Protein AF-A0AAN9TFK7-F1 (afdb_monomer_lite)

Radius of gyration: 12.95 Å; chains: 1; bounding box: 50×18×21 Å

Foldseek 3Di:
DDPDPDPFAEAEEEEFAPCLDDPSLVVLQVNLLGYHLNHEYEYEDADQVSLVVSVVSSCVNRVSYHYHYDHPD

Structure (mmCIF, N/CA/C/O backbone):
data_AF-A0AAN9TFK7-F1
#
_entry.id   AF-A0AAN9TFK7-F1
#
loop_
_atom_site.group_PDB
_atom_site.id
_atom_site.type_symbol
_atom_site.label_atom_id
_atom_site.label_alt_id
_atom_site.label_comp_id
_atom_site.label_asym_id
_atom_site.label_entity_id
_atom_site.label_seq_id
_atom_site.pdbx_PDB_ins_code
_atom_site.Cartn_x
_atom_site.Cartn_y
_atom_site.Cartn_z
_atom_site.occupancy
_atom_site.B_iso_or_equiv
_atom_site.auth_seq_id
_atom_site.auth_comp_id
_atom_site.auth_asym_id
_atom_site.auth_atom_id
_atom_site.pdbx_PDB_model_num
ATOM 1 N N . MET A 1 1 ? -35.651 -3.642 -8.114 1.00 46.91 1 MET A N 1
ATOM 2 C CA . MET A 1 1 ? -34.511 -2.800 -8.534 1.00 46.91 1 MET A CA 1
ATOM 3 C C . MET A 1 1 ? -33.265 -3.378 -7.887 1.00 46.91 1 MET A C 1
ATOM 5 O O . MET A 1 1 ? -33.244 -3.464 -6.669 1.00 46.91 1 MET A O 1
ATOM 9 N N . ALA A 1 2 ? -32.298 -3.872 -8.664 1.00 51.75 2 ALA A N 1
ATOM 10 C CA . ALA A 1 2 ? -31.051 -4.393 -8.106 1.00 51.75 2 ALA A CA 1
ATOM 11 C C . ALA A 1 2 ? -30.166 -3.206 -7.707 1.00 51.75 2 ALA A C 1
ATOM 13 O O . ALA A 1 2 ? -29.682 -2.475 -8.566 1.00 51.75 2 ALA A O 1
ATOM 14 N N . THR A 1 3 ? -30.001 -2.976 -6.409 1.00 60.59 3 THR A N 1
ATOM 15 C CA . THR A 1 3 ? -29.006 -2.042 -5.886 1.00 60.59 3 THR A CA 1
ATOM 16 C C . THR A 1 3 ? -27.636 -2.691 -6.040 1.00 60.59 3 THR A C 1
ATOM 18 O O . THR A 1 3 ? -27.211 -3.492 -5.211 1.00 60.59 3 THR A O 1
ATOM 21 N N . THR A 1 4 ? -26.948 -2.400 -7.143 1.00 68.31 4 THR A N 1
ATOM 22 C CA . THR A 1 4 ? -25.557 -2.814 -7.333 1.00 68.31 4 THR A CA 1
ATOM 23 C C . THR A 1 4 ? -24.744 -2.202 -6.200 1.00 68.31 4 THR A C 1
ATOM 25 O O . THR A 1 4 ? -24.681 -0.979 -6.073 1.00 68.31 4 THR A O 1
ATOM 28 N N . ALA A 1 5 ? -24.166 -3.036 -5.336 1.00 68.69 5 ALA A N 1
ATOM 29 C CA . ALA A 1 5 ? -23.320 -2.543 -4.258 1.00 68.69 5 ALA A CA 1
ATOM 30 C C . ALA A 1 5 ? -22.213 -1.629 -4.842 1.00 68.69 5 ALA A C 1
ATOM 32 O O . ALA A 1 5 ? -21.699 -1.923 -5.928 1.00 68.69 5 ALA A O 1
ATOM 33 N N . PRO A 1 6 ? -21.817 -0.541 -4.157 1.00 80.69 6 PRO A N 1
ATOM 34 C CA . PRO A 1 6 ? -20.784 0.377 -4.648 1.00 80.69 6 PRO A CA 1
ATOM 35 C C . PRO A 1 6 ? -19.468 -0.374 -4.865 1.00 80.69 6 PRO A C 1
ATOM 37 O O . PRO A 1 6 ? -19.159 -1.261 -4.078 1.00 80.69 6 PR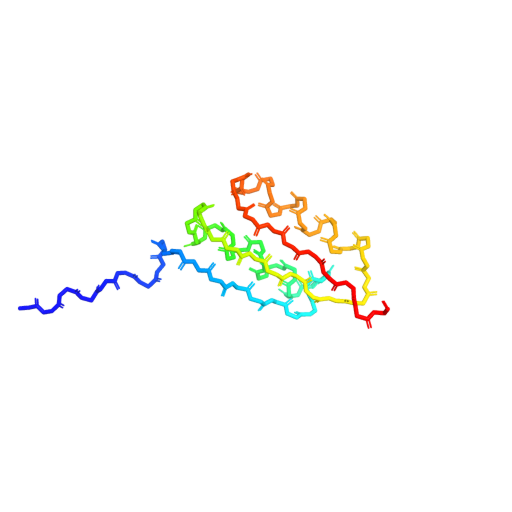O A O 1
ATOM 40 N N . PHE A 1 7 ? -18.725 -0.094 -5.941 1.00 84.12 7 PHE A N 1
ATOM 41 C CA . PHE A 1 7 ? -17.477 -0.812 -6.257 1.00 84.12 7 PHE A CA 1
ATOM 42 C C . PHE A 1 7 ? -16.388 -0.571 -5.196 1.00 84.12 7 PHE A C 1
ATOM 44 O O . PHE A 1 7 ? -15.725 -1.511 -4.767 1.00 84.12 7 PHE A O 1
ATOM 51 N N . TRP A 1 8 ? -16.258 0.680 -4.748 1.00 88.75 8 TRP A N 1
ATOM 52 C CA . TRP A 1 8 ? -15.325 1.119 -3.705 1.00 88.75 8 TRP A CA 1
ATOM 53 C C . TRP A 1 8 ? -15.876 0.904 -2.293 1.00 88.75 8 TRP A C 1
ATOM 55 O O . TRP A 1 8 ? -17.040 0.536 -2.123 1.00 88.75 8 TRP A O 1
ATOM 65 N N . ASN A 1 9 ? -15.048 1.192 -1.282 1.00 86.69 9 ASN A N 1
ATOM 66 C CA . ASN A 1 9 ? -15.390 1.044 0.132 1.00 86.69 9 ASN A CA 1
ATOM 67 C C . ASN A 1 9 ? -15.786 -0.400 0.492 1.00 86.69 9 ASN A C 1
ATOM 69 O O . ASN A 1 9 ? -16.787 -0.654 1.163 1.00 86.69 9 ASN A O 1
ATOM 73 N N . ARG A 1 10 ? -14.980 -1.353 0.018 1.00 89.19 10 ARG A N 1
ATOM 74 C CA . ARG A 1 10 ? -15.084 -2.776 0.343 1.00 89.19 10 ARG A CA 1
ATOM 75 C C . ARG A 1 10 ? -13.752 -3.303 0.846 1.00 89.19 10 ARG A C 1
ATOM 77 O O . ARG A 1 10 ? -12.699 -2.847 0.389 1.00 89.19 10 ARG A O 1
ATOM 84 N N . SER A 1 11 ? -13.839 -4.327 1.689 1.00 94.00 11 SER A N 1
ATOM 85 C CA . SER A 1 11 ? -12.690 -5.137 2.078 1.00 94.00 11 SER A CA 1
ATOM 86 C C . SER A 1 11 ? -12.049 -5.718 0.825 1.00 94.00 11 SER A C 1
ATOM 88 O O . SER A 1 11 ? -12.709 -6.401 0.038 1.00 94.00 11 SER A O 1
ATOM 90 N N . THR A 1 12 ? -10.790 -5.365 0.593 1.00 95.88 12 THR A N 1
ATOM 91 C CA . THR A 1 12 ? -10.085 -5.647 -0.655 1.00 95.88 12 THR A CA 1
ATOM 92 C C . THR A 1 12 ? -8.731 -6.267 -0.355 1.00 95.88 12 THR A C 1
ATOM 94 O O . THR A 1 12 ? -7.980 -5.785 0.489 1.00 95.88 12 THR A O 1
ATOM 97 N N . PHE A 1 13 ? -8.391 -7.317 -1.096 1.00 97.38 13 PHE A N 1
ATOM 98 C CA . PHE A 1 13 ? -7.030 -7.829 -1.166 1.00 97.38 13 PHE A CA 1
ATOM 99 C C . PHE A 1 13 ? -6.380 -7.305 -2.449 1.00 97.38 13 PHE A C 1
ATOM 101 O O . PHE A 1 13 ? -6.796 -7.670 -3.549 1.00 97.38 13 PHE A O 1
ATOM 108 N N . LEU A 1 14 ? -5.395 -6.418 -2.319 1.00 96.94 14 LEU A N 1
ATOM 109 C CA . LEU A 1 14 ? -4.774 -5.718 -3.442 1.00 96.94 14 LEU A CA 1
ATOM 110 C C . LEU A 1 14 ? -3.295 -6.085 -3.554 1.00 96.94 14 LEU A C 1
ATOM 112 O O . LEU A 1 14 ? -2.514 -5.810 -2.649 1.00 96.94 14 LEU A O 1
ATOM 116 N N . VAL A 1 15 ? -2.895 -6.661 -4.688 1.00 98.12 15 VAL A N 1
ATOM 117 C CA . VAL A 1 15 ? -1.489 -6.957 -4.999 1.00 98.12 15 VAL A CA 1
ATOM 118 C C . VAL A 1 15 ? -0.997 -5.983 -6.056 1.00 98.12 15 VAL A C 1
ATOM 120 O O . VAL A 1 15 ? -1.614 -5.849 -7.111 1.00 98.12 15 VAL A O 1
ATOM 123 N N . ILE A 1 16 ? 0.126 -5.320 -5.787 1.00 97.69 16 ILE A N 1
ATOM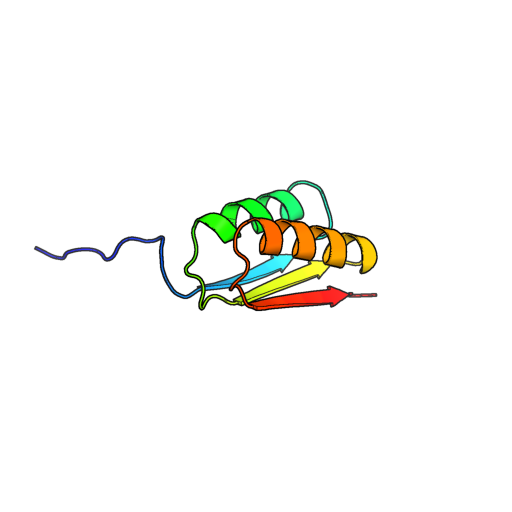 124 C CA . ILE A 1 16 ? 0.689 -4.308 -6.681 1.00 97.69 16 ILE A CA 1
ATOM 125 C C . ILE A 1 16 ? 2.132 -4.667 -6.995 1.00 97.69 16 ILE A C 1
ATOM 127 O O . ILE A 1 16 ? 2.997 -4.692 -6.117 1.00 97.69 16 ILE A O 1
ATOM 131 N N . THR A 1 17 ? 2.391 -4.927 -8.271 1.00 97.38 17 THR A N 1
ATOM 132 C CA . THR A 1 17 ? 3.736 -5.126 -8.812 1.00 97.38 17 THR A CA 1
ATOM 133 C C . THR A 1 17 ? 4.391 -3.793 -9.149 1.00 97.38 17 THR A C 1
ATOM 135 O O . THR A 1 17 ? 3.714 -2.799 -9.405 1.00 97.38 17 THR A O 1
ATOM 138 N N . ASP A 1 18 ? 5.724 -3.766 -9.145 1.00 97.19 18 ASP A N 1
ATOM 139 C CA . ASP A 1 18 ? 6.521 -2.545 -9.315 1.00 97.19 18 ASP A CA 1
ATOM 140 C C . ASP A 1 18 ? 6.109 -1.407 -8.355 1.00 97.19 18 ASP A C 1
ATOM 142 O O . ASP A 1 18 ? 6.296 -0.222 -8.636 1.00 97.19 18 ASP A O 1
ATOM 146 N N . ALA A 1 19 ? 5.623 -1.763 -7.160 1.00 98.12 19 ALA A N 1
ATOM 147 C CA . ALA A 1 19 ? 5.084 -0.821 -6.175 1.00 98.12 19 ALA A CA 1
ATOM 148 C C . ALA A 1 19 ? 6.137 0.117 -5.556 1.00 98.12 19 ALA A C 1
ATOM 150 O O . ALA A 1 19 ? 5.794 1.075 -4.880 1.00 98.12 19 ALA A O 1
ATOM 151 N N . SER A 1 20 ? 7.428 -0.132 -5.788 1.00 97.69 20 SER A N 1
ATOM 152 C CA . SER A 1 20 ? 8.521 0.654 -5.196 1.00 97.69 20 SER A CA 1
ATOM 153 C C . SER A 1 20 ? 8.631 2.102 -5.694 1.00 97.69 20 SER A C 1
ATOM 155 O O . SER A 1 20 ? 9.301 2.910 -5.059 1.00 97.69 20 SER A O 1
ATOM 157 N N . ARG A 1 21 ? 8.081 2.448 -6.865 1.00 97.31 21 ARG A N 1
ATOM 158 C CA . ARG A 1 21 ? 8.241 3.790 -7.461 1.00 97.31 21 ARG A CA 1
ATOM 159 C C . ARG A 1 21 ? 7.224 4.061 -8.567 1.00 97.31 21 ARG A C 1
ATOM 161 O O . ARG A 1 21 ? 6.501 3.165 -8.991 1.00 97.31 21 ARG A O 1
ATOM 168 N N . GLY A 1 22 ? 7.222 5.296 -9.070 1.00 97.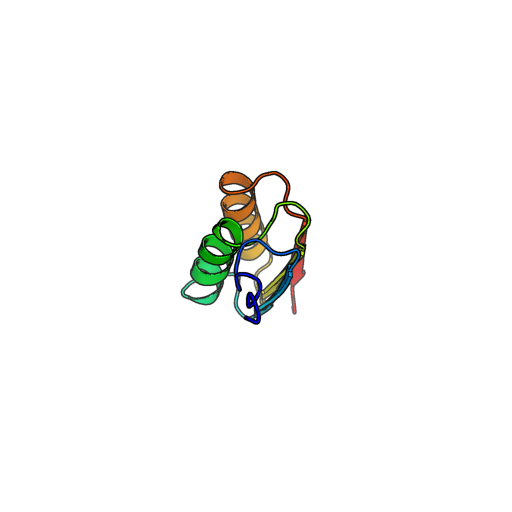06 22 GLY A N 1
ATOM 169 C CA . GLY A 1 22 ? 6.482 5.679 -10.272 1.00 97.06 22 GLY A CA 1
ATOM 170 C C . GLY A 1 22 ? 4.985 5.390 -10.165 1.00 97.06 22 GLY A C 1
ATOM 171 O O . GLY A 1 22 ? 4.352 5.737 -9.169 1.00 97.06 22 GLY A O 1
ATOM 172 N N . ILE A 1 23 ? 4.424 4.764 -11.202 1.00 97.38 23 ILE A N 1
ATOM 173 C CA . ILE A 1 23 ? 2.984 4.495 -11.301 1.00 97.38 23 ILE A CA 1
ATOM 174 C C . ILE A 1 23 ? 2.540 3.468 -10.258 1.00 97.38 23 ILE A C 1
ATOM 176 O O . ILE A 1 23 ? 1.556 3.717 -9.575 1.00 97.38 23 ILE A O 1
ATOM 180 N N . GLY A 1 24 ? 3.274 2.364 -10.079 1.00 97.62 24 GLY A N 1
ATOM 181 C CA . GLY A 1 24 ? 2.914 1.328 -9.103 1.00 97.62 24 GLY A CA 1
ATOM 182 C C . GLY A 1 24 ? 2.812 1.885 -7.682 1.00 97.62 24 GLY A C 1
ATOM 183 O O . GLY A 1 24 ? 1.825 1.644 -6.991 1.00 97.62 24 GLY A O 1
ATOM 184 N N . LYS A 1 25 ? 3.779 2.723 -7.283 1.00 98.19 25 LYS A N 1
ATOM 185 C CA . LYS A 1 25 ? 3.738 3.450 -6.005 1.00 98.19 25 LYS A CA 1
ATOM 186 C C . LYS A 1 25 ? 2.506 4.352 -5.892 1.00 98.19 25 LYS A C 1
ATOM 188 O O . LYS A 1 25 ? 1.768 4.268 -4.916 1.00 98.19 25 LYS A O 1
ATOM 193 N N . ASN A 1 26 ? 2.280 5.211 -6.887 1.00 98.12 26 ASN A N 1
ATOM 194 C CA . ASN A 1 26 ? 1.158 6.153 -6.862 1.00 98.12 26 ASN A CA 1
ATOM 195 C C . ASN A 1 26 ? -0.200 5.444 -6.863 1.00 98.12 26 ASN A C 1
ATOM 197 O O . ASN A 1 26 ? -1.116 5.890 -6.178 1.00 98.12 26 ASN A O 1
ATOM 201 N N . LEU A 1 27 ? -0.328 4.330 -7.587 1.00 97.69 27 LEU A N 1
ATOM 202 C CA . LEU A 1 27 ? -1.522 3.492 -7.543 1.00 97.69 27 LEU A CA 1
ATOM 203 C C . LEU A 1 27 ? -1.738 2.943 -6.134 1.00 97.69 27 LEU A C 1
ATOM 205 O O . LEU A 1 27 ? -2.835 3.076 -5.609 1.00 97.69 27 LEU A O 1
ATOM 209 N N . ALA A 1 28 ? -0.704 2.405 -5.486 1.00 97.88 28 ALA A N 1
ATOM 210 C CA . ALA A 1 28 ? -0.829 1.877 -4.128 1.00 97.88 28 ALA A CA 1
ATOM 211 C C . ALA A 1 28 ? -1.350 2.918 -3.128 1.00 97.88 28 ALA A C 1
ATOM 213 O O . ALA A 1 28 ? -2.239 2.621 -2.330 1.00 97.88 28 ALA A O 1
ATOM 214 N N . ILE A 1 29 ? -0.845 4.149 -3.221 1.00 97.94 29 ILE A N 1
ATOM 215 C CA . ILE A 1 29 ? -1.266 5.264 -2.367 1.00 97.94 29 ILE A CA 1
ATOM 216 C C . ILE A 1 29 ? -2.692 5.714 -2.700 1.00 97.94 29 ILE A C 1
ATOM 218 O O . ILE A 1 29 ? -3.485 5.936 -1.798 1.00 97.94 29 ILE A O 1
ATOM 222 N N . GLN A 1 30 ? -3.068 5.825 -3.974 1.00 96.75 30 GLN A N 1
ATOM 223 C CA . GLN A 1 30 ? -4.435 6.229 -4.317 1.00 96.75 30 GLN A CA 1
ATOM 224 C C . GLN A 1 30 ? -5.462 5.167 -3.916 1.00 96.75 30 GLN A C 1
ATOM 226 O O . GLN A 1 30 ? -6.492 5.496 -3.331 1.00 96.75 30 GLN A O 1
ATOM 231 N N . PHE A 1 31 ? -5.174 3.888 -4.162 1.00 95.81 31 PHE A N 1
ATOM 232 C CA . PHE A 1 31 ? -6.071 2.801 -3.780 1.00 95.81 31 PHE A CA 1
ATOM 233 C C . PHE A 1 31 ? -6.244 2.690 -2.263 1.00 95.81 31 PHE A C 1
ATOM 235 O O . PHE A 1 31 ? -7.340 2.353 -1.821 1.00 95.81 31 PHE A O 1
ATOM 242 N N . SER A 1 32 ? -5.232 3.034 -1.457 1.00 95.69 32 SER A N 1
ATOM 243 C CA . SER A 1 32 ? -5.356 3.025 0.009 1.00 95.69 32 SER A CA 1
ATOM 244 C C . SER A 1 32 ? -6.436 3.980 0.543 1.00 95.69 32 SER A C 1
ATOM 246 O O . SER A 1 32 ? -6.954 3.763 1.641 1.00 95.69 32 SER A O 1
ATOM 248 N N . THR A 1 33 ? -6.816 4.991 -0.251 1.00 95.38 33 THR A N 1
ATOM 249 C CA . THR A 1 33 ? -7.904 5.940 0.054 1.00 95.38 33 THR A CA 1
ATOM 250 C C . THR A 1 33 ? -9.294 5.435 -0.330 1.00 95.38 33 THR A C 1
ATOM 252 O O . THR A 1 33 ? -10.294 5.968 0.145 1.00 95.38 33 THR A O 1
ATOM 255 N N . LEU A 1 34 ? -9.369 4.423 -1.199 1.00 94.62 34 LEU A N 1
ATOM 256 C CA . LEU A 1 34 ? -10.618 3.928 -1.791 1.00 94.62 34 LEU A CA 1
ATOM 257 C C . LEU A 1 34 ? -11.105 2.618 -1.160 1.00 94.62 34 LEU A C 1
ATOM 259 O O . LEU A 1 34 ? -12.272 2.242 -1.321 1.00 94.62 34 LEU A O 1
ATOM 263 N N . VAL A 1 35 ? -10.210 1.905 -0.477 1.00 94.69 35 VAL A N 1
ATOM 264 C CA . VAL A 1 35 ? -10.493 0.636 0.201 1.00 94.69 35 VAL A CA 1
ATOM 265 C C . VAL A 1 35 ? -10.823 0.857 1.678 1.00 94.69 35 VAL A C 1
ATOM 267 O O . VAL A 1 35 ? -10.460 1.871 2.275 1.00 94.69 35 VAL A O 1
ATOM 270 N N . THR A 1 36 ? -11.510 -0.103 2.291 1.00 95.19 36 THR A N 1
ATOM 271 C CA . THR A 1 36 ? -11.813 -0.054 3.728 1.00 95.19 36 THR A CA 1
ATOM 272 C C . THR A 1 36 ? -10.590 -0.405 4.570 1.00 95.19 36 THR A C 1
ATOM 274 O O . THR A 1 36 ? -9.676 -1.089 4.116 1.00 95.19 36 THR A O 1
ATOM 277 N N . SER A 1 37 ? -10.581 0.031 5.829 1.00 94.56 37 SER A N 1
ATOM 278 C CA . SER A 1 37 ? -9.480 -0.187 6.778 1.00 94.56 37 SER A CA 1
ATOM 279 C C . SER A 1 37 ? -9.144 -1.650 7.079 1.00 94.56 37 SER A C 1
ATOM 281 O O . SER A 1 37 ? -8.058 -1.919 7.564 1.00 94.56 37 SER A O 1
ATOM 283 N N . ASP A 1 38 ? -10.058 -2.585 6.831 1.00 96.06 38 ASP A N 1
ATOM 284 C CA . ASP A 1 38 ? -9.847 -4.031 6.990 1.00 96.06 38 ASP A CA 1
ATOM 285 C C . ASP A 1 38 ? -9.226 -4.690 5.742 1.00 96.06 38 ASP A C 1
ATOM 287 O O . ASP A 1 38 ? -9.098 -5.910 5.681 1.00 96.06 38 ASP A O 1
ATOM 291 N N . SER A 1 39 ? -8.844 -3.890 4.745 1.00 97.38 39 SER A N 1
ATOM 292 C CA . SER A 1 39 ? -8.204 -4.358 3.516 1.00 97.38 39 SER A CA 1
ATOM 293 C C . SER A 1 39 ? -6.725 -4.690 3.714 1.00 97.38 39 SER A C 1
ATOM 295 O O . SER A 1 39 ? -6.040 -4.121 4.570 1.00 97.38 39 SER A O 1
ATOM 297 N N . THR A 1 40 ? -6.214 -5.560 2.842 1.00 98.25 40 THR A N 1
ATOM 298 C CA . THR A 1 40 ? -4.803 -5.953 2.805 1.00 98.25 40 THR A CA 1
ATOM 299 C C . THR A 1 40 ? -4.164 -5.530 1.489 1.00 98.25 40 THR A C 1
ATOM 301 O O . THR A 1 40 ? -4.652 -5.869 0.409 1.00 98.25 40 THR A O 1
ATOM 304 N N . LEU A 1 41 ? -3.038 -4.823 1.571 1.00 98.38 41 LEU A N 1
ATOM 305 C CA . LEU A 1 41 ? -2.227 -4.411 0.428 1.00 98.38 41 LEU A CA 1
ATOM 306 C C . LEU A 1 41 ? -0.895 -5.165 0.440 1.00 98.38 41 LEU A C 1
ATOM 308 O O . LEU A 1 41 ? -0.157 -5.121 1.420 1.00 98.38 41 LEU A O 1
ATOM 312 N N . VAL A 1 42 ? -0.553 -5.813 -0.672 1.00 98.50 42 VAL A N 1
ATOM 313 C CA . VAL A 1 42 ? 0.725 -6.502 -0.876 1.00 98.50 42 VAL A CA 1
ATOM 314 C C . VAL A 1 42 ? 1.536 -5.766 -1.938 1.00 98.50 42 VAL A C 1
ATOM 316 O O . VAL A 1 42 ? 1.160 -5.713 -3.109 1.00 98.50 42 VAL A O 1
ATOM 319 N N . LEU A 1 43 ? 2.673 -5.208 -1.530 1.00 98.62 43 LEU A N 1
ATOM 320 C CA . LEU A 1 43 ? 3.584 -4.436 -2.365 1.00 98.62 43 LEU A CA 1
ATOM 321 C C . LEU A 1 43 ? 4.758 -5.311 -2.817 1.00 98.62 43 LEU A C 1
ATOM 323 O O . LEU A 1 43 ? 5.541 -5.796 -1.995 1.00 98.62 43 LEU A O 1
ATOM 327 N N . LEU A 1 44 ? 4.905 -5.480 -4.130 1.00 98.31 44 LEU A N 1
ATOM 328 C CA . LEU A 1 44 ? 5.941 -6.306 -4.748 1.00 98.31 44 LEU A CA 1
ATOM 329 C C . LEU A 1 44 ? 6.889 -5.446 -5.585 1.00 98.31 44 LEU A C 1
ATOM 331 O O . LEU A 1 44 ? 6.462 -4.717 -6.481 1.00 98.31 44 LEU A O 1
ATOM 335 N N . ALA A 1 45 ? 8.193 -5.547 -5.325 1.00 97.88 45 ALA A N 1
ATOM 336 C CA . ALA A 1 45 ? 9.239 -4.944 -6.153 1.00 97.88 45 ALA A CA 1
ATOM 337 C C . ALA A 1 45 ? 10.618 -5.553 -5.848 1.00 97.88 45 ALA A C 1
ATOM 339 O O . ALA A 1 45 ? 10.749 -6.494 -5.071 1.00 97.88 45 ALA A O 1
ATOM 340 N N . ARG A 1 46 ? 11.671 -5.011 -6.469 1.00 97.44 46 ARG A N 1
ATOM 341 C CA . ARG A 1 46 ? 13.070 -5.440 -6.267 1.00 97.44 46 ARG A CA 1
ATOM 342 C C . ARG A 1 46 ? 13.817 -4.667 -5.177 1.00 97.44 46 ARG A C 1
ATOM 344 O O . ARG A 1 46 ? 14.895 -5.088 -4.779 1.00 97.44 46 ARG A O 1
ATOM 351 N N . ASN A 1 47 ? 13.323 -3.496 -4.777 1.00 97.62 47 ASN A N 1
ATOM 352 C CA . ASN A 1 47 ? 13.994 -2.612 -3.823 1.00 97.62 47 ASN A CA 1
ATOM 353 C C . ASN A 1 47 ? 13.144 -2.517 -2.551 1.00 97.62 47 ASN A C 1
ATOM 355 O O . ASN A 1 47 ? 12.079 -1.902 -2.583 1.00 97.62 47 ASN A O 1
ATOM 359 N N . LEU A 1 48 ? 13.621 -3.137 -1.468 1.00 97.56 48 LEU A N 1
ATOM 360 C CA . LEU A 1 48 ? 12.926 -3.181 -0.181 1.00 97.56 48 LEU A CA 1
ATOM 361 C C . LEU A 1 48 ? 12.790 -1.794 0.457 1.00 97.56 48 LEU A C 1
ATOM 363 O O . LEU A 1 48 ? 11.686 -1.422 0.831 1.00 97.56 48 LEU A O 1
ATOM 367 N N . GLN A 1 49 ? 13.863 -1.000 0.483 1.00 97.94 49 GLN A N 1
ATOM 368 C CA . GLN A 1 49 ? 13.857 0.351 1.057 1.00 97.94 49 GLN A CA 1
ATOM 369 C C . GLN A 1 49 ? 12.736 1.213 0.457 1.00 97.94 49 GLN A C 1
ATOM 371 O O . GLN A 1 49 ? 11.963 1.859 1.159 1.00 97.94 49 GLN A O 1
ATOM 376 N N . ASN A 1 50 ? 12.597 1.170 -0.867 1.00 98.12 50 ASN A N 1
ATOM 377 C CA . ASN A 1 50 ? 11.560 1.917 -1.566 1.00 98.12 50 ASN A CA 1
ATOM 378 C C . ASN A 1 50 ? 10.143 1.366 -1.299 1.00 98.12 50 ASN A C 1
ATOM 380 O O . ASN A 1 50 ? 9.171 2.127 -1.329 1.00 98.12 50 ASN A O 1
ATOM 384 N N . LEU A 1 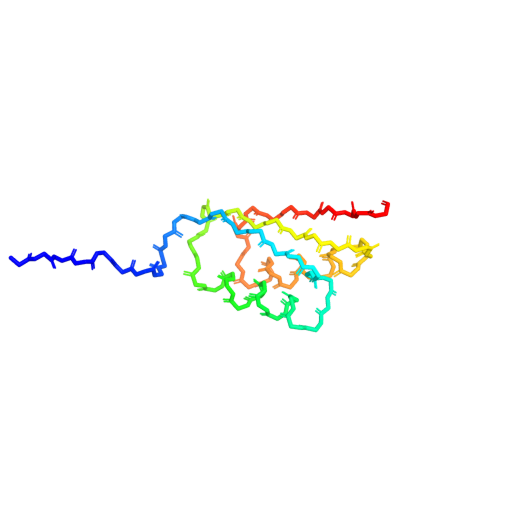51 ? 10.000 0.056 -1.063 1.00 98.44 51 LEU A N 1
ATOM 385 C CA . LEU A 1 51 ? 8.727 -0.544 -0.648 1.00 98.44 51 LEU A CA 1
ATOM 386 C C . LEU A 1 51 ? 8.340 -0.087 0.762 1.00 98.44 51 LEU A C 1
ATOM 388 O O . LEU A 1 51 ? 7.188 0.278 0.970 1.00 98.44 51 LEU A O 1
ATOM 392 N N . GLU A 1 52 ? 9.289 -0.037 1.697 1.00 98.38 52 GLU A N 1
ATOM 393 C CA . GLU A 1 52 ? 9.072 0.466 3.060 1.00 98.38 52 GLU A CA 1
ATOM 394 C C . GLU A 1 52 ? 8.668 1.947 3.058 1.00 98.38 52 GLU A C 1
ATOM 396 O O . GLU A 1 52 ? 7.731 2.339 3.757 1.00 98.38 52 GLU A O 1
ATOM 401 N N . THR A 1 53 ? 9.296 2.769 2.209 1.00 98.25 53 THR A N 1
ATOM 402 C CA . THR A 1 53 ? 8.859 4.158 1.988 1.00 98.25 53 THR A CA 1
ATOM 403 C C . THR A 1 53 ? 7.422 4.210 1.466 1.00 98.25 53 THR A C 1
ATOM 405 O O . THR A 1 53 ? 6.599 4.956 1.990 1.00 98.25 53 THR A O 1
ATOM 408 N N . THR A 1 54 ? 7.083 3.377 0.478 1.00 98.38 54 THR A N 1
ATOM 409 C CA . THR A 1 54 ? 5.721 3.323 -0.083 1.00 98.38 54 THR A CA 1
ATOM 410 C C . THR A 1 54 ? 4.693 2.889 0.964 1.00 98.38 54 THR A C 1
ATOM 412 O O . THR A 1 54 ? 3.635 3.502 1.079 1.00 98.38 54 THR A O 1
ATOM 415 N N . LYS A 1 55 ? 5.014 1.878 1.778 1.00 98.56 55 LYS A N 1
ATOM 416 C CA . LYS A 1 55 ? 4.193 1.442 2.912 1.00 98.56 55 LYS A CA 1
ATOM 417 C C . LYS A 1 55 ? 3.979 2.561 3.927 1.00 98.56 55 LYS A C 1
ATOM 419 O O . LYS A 1 55 ? 2.856 2.752 4.378 1.00 98.56 55 LYS A O 1
ATOM 424 N N . THR A 1 56 ? 5.025 3.314 4.254 1.00 98.56 56 THR A N 1
ATOM 425 C CA . THR A 1 56 ? 4.932 4.452 5.180 1.00 98.56 56 THR A CA 1
ATOM 426 C C . THR A 1 56 ? 3.958 5.513 4.661 1.00 98.56 56 THR A C 1
ATOM 428 O O . THR A 1 56 ? 3.105 5.976 5.411 1.00 98.56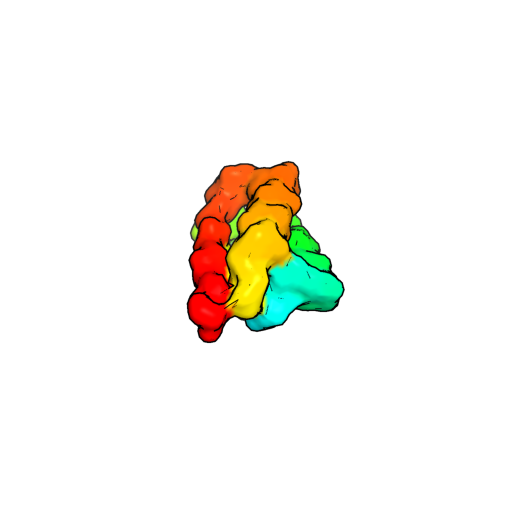 56 THR A O 1
ATOM 431 N N . GLU A 1 57 ? 4.015 5.849 3.370 1.00 98.31 57 GLU A N 1
ATOM 432 C CA . GLU A 1 57 ? 3.089 6.809 2.747 1.00 98.31 57 GLU A CA 1
ATOM 433 C C . GLU A 1 57 ? 1.639 6.291 2.701 1.00 98.31 57 GLU A C 1
ATOM 435 O O . GLU A 1 57 ? 0.694 7.043 2.954 1.00 98.31 57 GLU A O 1
ATOM 440 N N . ILE A 1 58 ? 1.446 4.992 2.450 1.00 98.25 58 ILE A N 1
ATOM 441 C CA . ILE A 1 58 ? 0.127 4.346 2.521 1.00 98.25 58 ILE A CA 1
ATOM 442 C C . ILE A 1 58 ? -0.443 4.436 3.938 1.00 98.25 58 ILE A C 1
ATOM 444 O O . ILE A 1 58 ? -1.589 4.850 4.103 1.00 98.25 58 ILE A O 1
ATOM 448 N N . LEU A 1 59 ? 0.347 4.086 4.955 1.00 98.06 59 LEU A N 1
ATOM 449 C CA . LEU A 1 59 ? -0.086 4.097 6.354 1.00 98.06 59 LEU A CA 1
ATOM 450 C C . LEU A 1 59 ? -0.280 5.517 6.898 1.00 98.06 59 LEU A C 1
ATOM 452 O O . LEU A 1 59 ? -1.131 5.720 7.756 1.00 98.06 59 LEU A O 1
ATOM 456 N N . ALA A 1 60 ? 0.432 6.516 6.373 1.00 97.12 60 ALA A N 1
ATOM 457 C CA . ALA A 1 60 ? 0.147 7.920 6.669 1.00 97.12 60 ALA A CA 1
ATOM 458 C C . ALA A 1 60 ? -1.242 8.346 6.160 1.00 97.12 60 ALA A C 1
ATOM 460 O O . ALA A 1 60 ? -1.885 9.208 6.755 1.00 97.12 60 ALA A O 1
ATOM 461 N N . THR A 1 61 ? -1.713 7.720 5.078 1.00 94.38 61 THR A N 1
ATOM 462 C CA . THR A 1 61 ? -3.016 8.007 4.469 1.00 94.38 61 THR A CA 1
ATOM 463 C C . THR A 1 61 ? -4.144 7.198 5.116 1.00 94.38 61 THR A C 1
ATOM 465 O O . THR A 1 61 ? -5.225 7.725 5.369 1.00 94.38 61 THR A O 1
ATOM 468 N N . ASN A 1 62 ? -3.897 5.922 5.415 1.00 95.25 62 ASN A N 1
ATOM 469 C CA . ASN A 1 62 ? -4.843 5.034 6.084 1.00 95.25 62 ASN A CA 1
ATOM 470 C C . ASN A 1 62 ? -4.101 4.139 7.100 1.00 95.25 62 ASN A C 1
ATOM 472 O O . ASN A 1 62 ? -3.653 3.042 6.751 1.00 95.25 62 ASN A O 1
ATOM 476 N N . PRO A 1 63 ? -3.978 4.585 8.368 1.00 96.88 63 PRO A N 1
ATOM 477 C CA . PRO A 1 63 ? -3.139 3.929 9.380 1.00 96.88 63 PRO A CA 1
ATOM 478 C C . PRO A 1 63 ? -3.581 2.525 9.793 1.00 96.88 63 PRO A C 1
ATOM 480 O O . PRO A 1 63 ? -2.840 1.830 10.483 1.00 96.88 63 PRO A O 1
ATOM 483 N N . LYS A 1 64 ? -4.807 2.128 9.439 1.00 97.38 64 LYS A N 1
ATOM 484 C CA . LYS A 1 64 ? -5.404 0.858 9.867 1.00 97.38 64 LYS A CA 1
ATOM 485 C C . LYS A 1 64 ? -5.224 -0.273 8.855 1.00 97.38 64 LYS A C 1
ATOM 487 O O . LYS A 1 64 ? -5.531 -1.407 9.202 1.00 97.38 64 LYS A O 1
ATOM 492 N N . LEU A 1 65 ? -4.749 0.023 7.643 1.00 97.69 65 LEU A N 1
ATOM 493 C CA . LEU A 1 65 ? -4.557 -0.995 6.612 1.00 97.69 65 LEU A CA 1
ATOM 494 C C . LEU A 1 65 ? -3.485 -2.007 6.998 1.00 97.69 65 LEU A C 1
ATOM 496 O O . LEU A 1 65 ? -2.434 -1.649 7.531 1.00 97.69 65 LEU A O 1
ATOM 500 N N . ASP A 1 66 ? -3.707 -3.261 6.612 1.00 98.44 66 ASP A N 1
ATOM 501 C CA . ASP A 1 66 ? -2.654 -4.264 6.642 1.00 98.44 66 ASP A CA 1
ATOM 502 C C . ASP A 1 66 ? -1.805 -4.158 5.370 1.00 98.44 66 ASP A C 1
ATOM 504 O O . ASP A 1 66 ? -2.256 -4.486 4.274 1.00 98.44 66 ASP A O 1
ATOM 508 N N . VAL A 1 67 ? -0.567 -3.679 5.498 1.00 98.44 67 VAL A N 1
ATOM 509 C CA . VAL A 1 67 ? 0.349 -3.504 4.362 1.00 98.44 67 VAL A CA 1
ATOM 510 C C . VAL A 1 67 ? 1.537 -4.449 4.501 1.00 98.44 67 VAL A C 1
ATOM 512 O O . VAL A 1 67 ? 2.288 -4.380 5.479 1.00 98.44 67 VAL A O 1
ATOM 515 N N . LYS A 1 68 ? 1.720 -5.318 3.502 1.00 98.31 68 LYS A N 1
ATOM 516 C CA . LYS A 1 68 ? 2.825 -6.274 3.398 1.00 98.31 68 LYS A CA 1
ATOM 517 C C . LYS A 1 68 ? 3.745 -5.910 2.239 1.00 98.31 68 LYS A C 1
ATOM 519 O O . LYS A 1 68 ? 3.299 -5.693 1.120 1.00 98.31 68 LYS A O 1
ATOM 524 N N . GLU A 1 69 ? 5.038 -5.927 2.483 1.00 97.44 69 GLU A N 1
ATOM 525 C CA . GLU A 1 69 ? 6.096 -5.689 1.514 1.00 97.44 69 GLU A CA 1
ATOM 526 C C . GLU A 1 69 ? 6.852 -6.990 1.241 1.00 97.44 69 GLU A C 1
ATOM 528 O O . GLU A 1 69 ? 7.186 -7.745 2.155 1.00 97.44 69 GLU A O 1
ATOM 533 N N . ARG A 1 70 ? 7.138 -7.271 -0.033 1.00 97.31 70 ARG A N 1
ATOM 534 C CA . ARG A 1 70 ? 7.961 -8.419 -0.420 1.00 97.31 70 ARG A CA 1
ATOM 535 C C . ARG A 1 70 ? 8.936 -8.033 -1.525 1.00 97.31 70 ARG A C 1
ATOM 537 O O . ARG A 1 70 ? 8.546 -7.722 -2.653 1.00 97.31 70 ARG A O 1
ATOM 544 N N . SER A 1 71 ? 10.225 -8.102 -1.186 1.00 96.19 71 SER A N 1
ATOM 545 C CA . SER A 1 71 ? 11.308 -8.064 -2.169 1.00 96.19 71 SER A CA 1
ATOM 546 C C . SER A 1 71 ? 11.304 -9.340 -3.014 1.00 96.19 71 SER A C 1
ATOM 548 O O . SER A 1 71 ? 11.063 -10.438 -2.511 1.00 96.19 71 SER A O 1
ATOM 550 N N . THR A 1 72 ? 11.580 -9.171 -4.303 1.00 91.25 72 THR A N 1
ATOM 551 C CA . THR A 1 72 ? 11.757 -10.249 -5.295 1.00 91.25 72 THR A CA 1
ATOM 552 C C . THR A 1 72 ? 13.224 -10.478 -5.670 1.00 91.25 72 THR A C 1
ATOM 554 O O . THR A 1 72 ? 13.512 -11.306 -6.531 1.00 91.25 72 THR A O 1
ATOM 557 N N . LYS A 1 73 ? 14.138 -9.737 -5.035 1.00 75.38 73 LYS A N 1
ATOM 558 C CA . LYS A 1 73 ? 15.566 -10.055 -4.979 1.00 75.38 73 LYS A CA 1
ATOM 559 C C . LYS A 1 73 ? 15.869 -10.908 -3.762 1.00 75.38 73 LYS A C 1
ATOM 561 O O . LYS A 1 73 ? 15.231 -10.623 -2.720 1.00 75.38 73 LYS A O 1
#

Sequence (73 aa):
MATTAPFWNRSTFLVITDASRGIGKNLAIQFSTLVTSDSTLVLLARNLQNLETTKTEILATNPKLDVKERSTK

pLDDT: mean 93.52, std 10.39, range [46.91, 98.62]

Secondary structure (DSSP, 8-state):
------SSSS--EEEEETTTSHHHH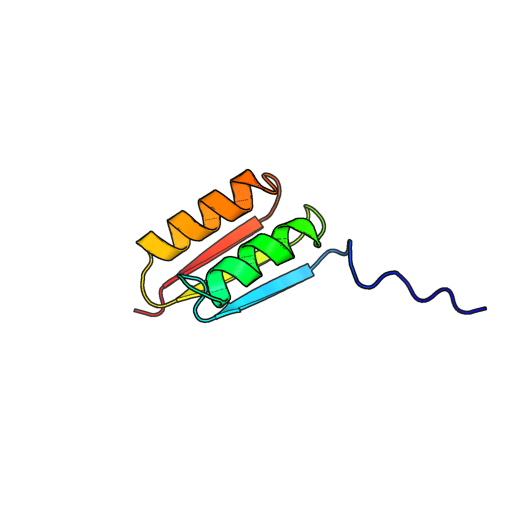HHHHHHHTTS-TT-EEEEEES-HHHHHHHHHHHHHH-TTSEEEEEE--

Organism: NCBI:txid536013

InterPro domains:
  IPR036291 NAD(P)-binding domain superfamily [SSF51735] (13-66)
  IPR051721 Biopterin synthesis and organic compound reduction [PTHR44085] (1-68)